Protein AF-A0AAW0G979-F1 (afdb_monomer)

Foldseek 3Di:
DPDDDDPPPPPPPPPPPPPPPQDAAQFFQCQQDPDRHPPHDFFDKGWHFPHNDPPGDIAIATFHDDPNGTGGDHD

Organism: NCBI:txid2478898

Structure (mmCIF, N/CA/C/O backbone):
data_AF-A0AAW0G979-F1
#
_entry.id   AF-A0AAW0G979-F1
#
loop_
_atom_site.group_PDB
_atom_site.id
_atom_site.type_symbol
_atom_site.label_atom_id
_atom_site.label_alt_id
_atom_site.label_comp_id
_atom_site.label_asym_id
_atom_site.label_entity_id
_atom_site.label_seq_id
_atom_site.pdbx_PDB_ins_code
_atom_site.Cartn_x
_atom_site.Cartn_y
_atom_site.Cartn_z
_atom_site.occupancy
_atom_site.B_iso_or_equiv
_atom_site.auth_seq_id
_atom_site.auth_comp_id
_atom_site.auth_asym_id
_atom_site.auth_atom_id
_atom_site.pdbx_PDB_model_num
ATOM 1 N N . MET A 1 1 ? 51.217 20.649 -34.832 1.00 41.38 1 MET A N 1
ATOM 2 C CA . MET A 1 1 ? 50.454 19.503 -34.290 1.00 41.38 1 MET A CA 1
ATOM 3 C C . MET A 1 1 ? 49.616 20.012 -33.122 1.00 41.38 1 MET A C 1
ATOM 5 O O . MET A 1 1 ? 50.146 20.200 -32.038 1.00 41.38 1 MET A O 1
ATOM 9 N N . ILE A 1 2 ? 48.351 20.371 -33.366 1.00 50.59 2 ILE A N 1
ATOM 10 C CA . ILE A 1 2 ? 47.419 20.866 -32.339 1.00 50.59 2 ILE A CA 1
ATOM 11 C C . ILE A 1 2 ? 46.769 19.625 -31.728 1.00 50.59 2 ILE A C 1
ATOM 13 O O . ILE A 1 2 ? 45.862 19.046 -32.321 1.00 50.59 2 ILE A O 1
ATOM 17 N N . SER A 1 3 ? 47.318 19.152 -30.608 1.00 51.78 3 SER A N 1
ATOM 18 C CA . SER A 1 3 ? 46.807 17.955 -29.940 1.00 51.78 3 SER A CA 1
ATOM 19 C C . SER A 1 3 ? 45.496 18.310 -29.242 1.00 51.78 3 SER A C 1
ATOM 21 O O . SER A 1 3 ? 45.462 19.147 -28.338 1.00 51.78 3 SER A O 1
ATOM 23 N N . PHE A 1 4 ? 44.407 17.751 -29.764 1.00 52.91 4 PHE A N 1
ATOM 24 C CA . PHE A 1 4 ? 43.036 18.064 -29.393 1.00 52.91 4 PHE A CA 1
ATOM 25 C C . PHE A 1 4 ? 42.795 17.799 -27.906 1.00 52.91 4 PHE A C 1
ATOM 27 O O . PHE A 1 4 ? 42.967 16.696 -27.391 1.00 52.91 4 PHE A O 1
ATOM 34 N N . ARG A 1 5 ? 42.359 18.861 -27.235 1.00 65.81 5 ARG A N 1
ATOM 35 C CA . ARG A 1 5 ? 41.808 18.863 -25.888 1.00 65.81 5 ARG A CA 1
ATOM 36 C C . ARG A 1 5 ? 40.561 17.997 -25.845 1.00 65.81 5 ARG A C 1
ATOM 38 O O . ARG A 1 5 ? 39.542 18.422 -26.374 1.00 65.81 5 ARG A O 1
ATOM 45 N N . ILE A 1 6 ? 40.595 16.859 -25.161 1.00 56.69 6 ILE A N 1
ATOM 46 C CA . ILE A 1 6 ? 39.360 16.243 -24.670 1.00 56.69 6 ILE 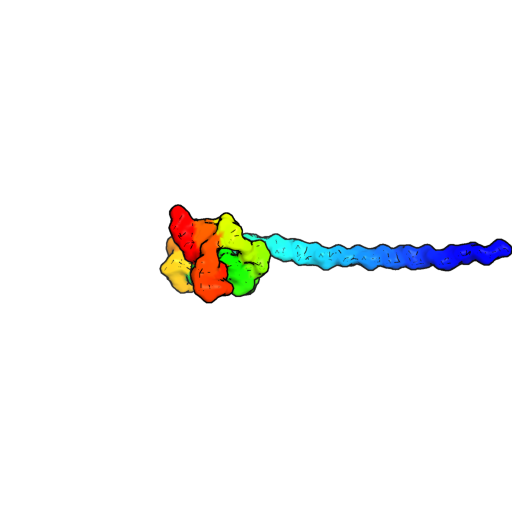A CA 1
ATOM 47 C C . ILE A 1 6 ? 39.621 15.685 -23.273 1.00 56.69 6 ILE A C 1
ATOM 49 O O . ILE A 1 6 ? 40.017 14.539 -23.086 1.00 56.69 6 ILE A O 1
ATOM 53 N N . VAL A 1 7 ? 39.429 16.550 -22.277 1.00 57.75 7 VAL A N 1
ATOM 54 C CA . VAL A 1 7 ? 39.262 16.140 -20.883 1.00 57.75 7 VAL A CA 1
ATOM 55 C C . VAL A 1 7 ? 37.904 15.441 -20.814 1.00 57.75 7 VAL A C 1
ATOM 57 O O . VAL A 1 7 ? 36.867 16.099 -20.763 1.00 57.75 7 VAL A O 1
ATOM 60 N N . PHE A 1 8 ? 37.892 14.111 -20.885 1.00 54.72 8 PHE A N 1
ATOM 61 C CA . PHE A 1 8 ? 36.685 13.317 -20.658 1.00 54.72 8 PHE A CA 1
ATOM 62 C C . PHE A 1 8 ? 36.365 13.326 -19.159 1.00 54.72 8 PHE A C 1
ATOM 64 O O . PHE A 1 8 ? 36.793 12.454 -18.406 1.00 54.72 8 PHE A O 1
ATOM 71 N N . VAL A 1 9 ? 35.620 14.337 -18.710 1.00 59.88 9 VAL A N 1
ATOM 72 C CA . VAL A 1 9 ? 34.975 14.308 -17.393 1.00 59.88 9 VAL A CA 1
ATOM 73 C C . VAL A 1 9 ? 33.754 13.402 -17.517 1.00 59.88 9 VAL A C 1
ATOM 75 O O . VAL A 1 9 ? 32.664 13.844 -17.873 1.00 59.88 9 VAL A O 1
ATOM 78 N N . ALA A 1 10 ? 33.942 12.107 -17.273 1.00 59.97 10 ALA A N 1
ATOM 79 C CA . ALA A 1 10 ? 32.832 11.184 -17.092 1.00 59.97 10 ALA A CA 1
ATOM 80 C C . ALA A 1 10 ? 32.176 11.492 -15.738 1.00 59.97 10 ALA A C 1
ATOM 82 O O . ALA A 1 10 ? 32.556 10.942 -14.706 1.00 59.97 10 ALA A O 1
ATOM 83 N N . ALA A 1 11 ? 31.218 12.420 -15.732 1.00 58.78 11 ALA A N 1
ATOM 84 C CA . ALA A 1 11 ? 30.313 12.606 -14.609 1.00 58.78 11 ALA A CA 1
ATOM 85 C C . ALA A 1 11 ? 29.456 11.338 -14.487 1.00 58.78 11 ALA A C 1
ATOM 87 O O . ALA A 1 11 ? 28.440 11.189 -15.165 1.00 58.78 11 ALA A O 1
ATOM 88 N N . MET A 1 12 ? 29.906 10.383 -13.671 1.00 58.59 12 MET A N 1
ATOM 89 C CA . MET A 1 12 ? 29.088 9.239 -13.297 1.00 58.59 12 MET A CA 1
ATOM 90 C C . MET A 1 12 ? 27.912 9.765 -12.474 1.00 58.59 12 MET A C 1
ATOM 92 O O . MET A 1 12 ? 28.060 10.118 -11.305 1.00 58.59 12 MET A O 1
ATOM 96 N N . LEU A 1 13 ? 26.747 9.854 -13.116 1.00 55.59 13 LEU A N 1
ATOM 97 C CA . LEU A 1 13 ? 25.466 9.995 -12.444 1.00 55.59 13 LEU A CA 1
ATOM 98 C C . LEU A 1 13 ? 25.307 8.795 -11.508 1.00 55.59 13 LEU A C 1
ATOM 100 O O . LEU A 1 13 ? 24.951 7.700 -11.939 1.00 55.59 13 LEU A O 1
ATOM 104 N N . VAL A 1 14 ? 25.585 9.002 -10.222 1.00 57.94 14 VAL A N 1
ATOM 105 C CA . VAL A 1 14 ? 25.099 8.119 -9.165 1.00 57.94 14 VAL A CA 1
ATOM 106 C C . VAL A 1 14 ? 23.586 8.296 -9.144 1.00 57.94 14 VAL A C 1
ATOM 108 O O . VAL A 1 14 ? 23.044 9.160 -8.458 1.00 57.94 14 VAL A O 1
ATOM 111 N N . VAL A 1 15 ? 22.894 7.498 -9.956 1.00 57.22 15 VAL A N 1
ATOM 112 C CA . VAL A 1 15 ? 21.479 7.222 -9.747 1.00 57.22 15 VAL A CA 1
ATOM 113 C C . VAL A 1 15 ? 21.439 6.427 -8.453 1.00 57.22 15 VAL A C 1
ATOM 115 O O . VAL A 1 15 ? 21.724 5.231 -8.423 1.00 57.22 15 VAL A O 1
ATOM 118 N N . GLY A 1 16 ? 21.204 7.135 -7.350 1.00 43.31 16 GLY A N 1
ATOM 119 C CA . GLY A 1 16 ? 20.932 6.533 -6.059 1.00 43.31 16 GLY A CA 1
ATOM 120 C C . GLY A 1 16 ? 19.668 5.702 -6.190 1.00 43.31 16 GLY A C 1
ATOM 121 O O . GLY A 1 16 ? 18.565 6.204 -5.992 1.00 43.31 16 GLY A O 1
ATOM 122 N N . GLN A 1 17 ? 19.823 4.431 -6.550 1.00 45.12 17 GLN A N 1
ATOM 123 C CA . GLN A 1 17 ? 18.771 3.446 -6.407 1.00 45.12 17 GLN A CA 1
ATOM 124 C C . GLN A 1 17 ? 18.613 3.213 -4.909 1.00 45.12 17 GLN A C 1
ATOM 126 O O . GLN A 1 17 ? 19.218 2.322 -4.313 1.00 45.12 17 GLN A O 1
ATOM 131 N N . ALA A 1 18 ? 17.817 4.082 -4.289 1.00 42.56 18 ALA A N 1
ATOM 132 C CA . ALA A 1 18 ? 17.220 3.842 -2.996 1.00 42.56 18 ALA A CA 1
ATOM 133 C C . ALA A 1 18 ? 16.282 2.641 -3.156 1.00 42.56 18 ALA A C 1
ATOM 135 O O . ALA A 1 18 ? 15.067 2.775 -3.266 1.00 42.56 18 ALA A O 1
ATOM 136 N N . HIS A 1 19 ? 16.856 1.440 -3.179 1.00 45.16 19 HIS A N 1
ATOM 137 C CA . HIS A 1 19 ? 16.157 0.248 -2.743 1.00 45.16 19 HIS A CA 1
ATOM 138 C C . HIS A 1 19 ? 15.992 0.395 -1.231 1.00 45.16 19 HIS A C 1
ATOM 140 O O . HIS A 1 19 ? 16.717 -0.203 -0.440 1.00 45.16 19 HIS A O 1
ATOM 146 N N . ALA A 1 20 ? 15.073 1.280 -0.835 1.00 43.66 20 ALA A N 1
ATOM 147 C CA . ALA A 1 20 ? 14.534 1.276 0.504 1.00 43.66 20 ALA A CA 1
ATOM 148 C C . ALA A 1 20 ? 14.027 -0.147 0.727 1.00 43.66 20 ALA A C 1
ATOM 150 O O . ALA A 1 20 ? 13.240 -0.659 -0.075 1.00 43.66 20 ALA A O 1
ATOM 151 N N . ALA A 1 21 ? 14.532 -0.809 1.770 1.00 44.66 21 ALA A N 1
ATOM 152 C CA . ALA A 1 21 ? 13.881 -1.986 2.322 1.00 44.66 21 ALA A CA 1
ATOM 153 C C . ALA A 1 21 ? 12.381 -1.697 2.308 1.00 44.66 21 ALA A C 1
ATOM 155 O O . ALA A 1 21 ? 12.001 -0.643 2.810 1.00 44.66 21 ALA A O 1
ATOM 156 N N . ALA A 1 22 ? 11.589 -2.529 1.626 1.00 54.78 22 ALA A N 1
ATOM 157 C CA . ALA A 1 22 ? 10.188 -2.244 1.337 1.00 54.78 22 ALA A CA 1
ATOM 158 C C . ALA A 1 22 ? 9.445 -1.962 2.650 1.00 54.78 22 ALA A C 1
ATOM 160 O O . ALA A 1 22 ? 9.008 -2.883 3.340 1.00 54.78 22 ALA A O 1
ATOM 161 N N . LEU A 1 23 ? 9.380 -0.684 3.023 1.00 68.00 23 LEU A N 1
ATOM 162 C CA . LEU A 1 23 ? 8.697 -0.203 4.205 1.00 68.00 23 LEU A CA 1
ATOM 163 C C . LEU A 1 23 ? 7.231 -0.503 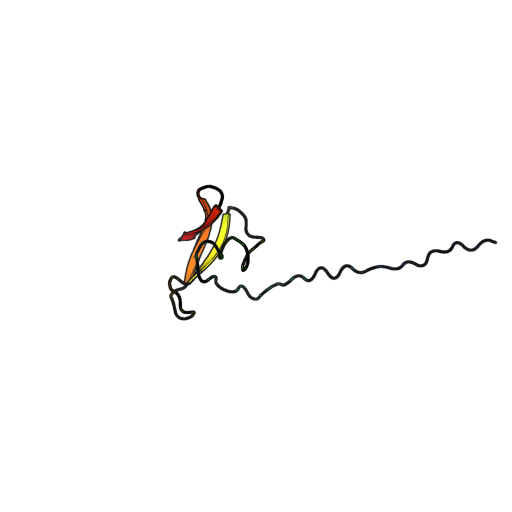3.940 1.00 68.00 23 LEU A C 1
ATOM 165 O O . LEU A 1 23 ? 6.641 0.026 2.995 1.00 68.00 23 LEU A O 1
ATOM 169 N N . ILE A 1 24 ? 6.668 -1.428 4.716 1.00 81.50 24 ILE A N 1
ATOM 170 C CA . ILE A 1 24 ? 5.245 -1.738 4.629 1.00 81.50 24 ILE A CA 1
ATOM 171 C C . ILE A 1 24 ? 4.506 -0.446 4.966 1.00 81.50 24 ILE A C 1
ATOM 173 O O . ILE A 1 24 ? 4.742 0.155 6.014 1.00 81.50 24 ILE A O 1
ATOM 177 N N . ALA A 1 25 ? 3.656 0.014 4.052 1.00 84.75 25 ALA A N 1
ATOM 178 C CA . ALA A 1 25 ? 2.965 1.277 4.240 1.00 84.75 25 ALA A CA 1
ATOM 179 C C . ALA A 1 25 ? 1.971 1.187 5.405 1.00 84.75 25 ALA A C 1
ATOM 181 O O . ALA A 1 25 ? 1.403 0.134 5.677 1.00 84.75 25 ALA A O 1
ATOM 182 N N . THR A 1 26 ? 1.715 2.300 6.081 1.00 87.25 26 THR A N 1
ATOM 183 C CA . THR A 1 26 ? 0.705 2.370 7.149 1.00 87.25 26 THR A CA 1
ATOM 184 C C . THR A 1 26 ? -0.717 2.536 6.610 1.00 87.25 26 THR A C 1
ATOM 186 O O . THR A 1 26 ? -1.679 2.370 7.354 1.00 87.25 26 THR A O 1
ATOM 189 N N . ASP A 1 27 ? -0.868 2.838 5.317 1.00 86.75 27 ASP A N 1
ATOM 190 C CA . ASP A 1 27 ? -2.156 3.026 4.655 1.00 86.75 27 ASP A CA 1
ATOM 191 C C . ASP A 1 27 ? -2.130 2.499 3.202 1.00 86.75 27 ASP A C 1
ATOM 193 O O . ASP A 1 27 ? -1.063 2.422 2.577 1.00 86.75 27 ASP A O 1
ATOM 197 N N . PRO A 1 28 ? -3.295 2.124 2.637 1.00 88.81 28 PRO A N 1
ATOM 198 C CA . PRO A 1 28 ? -3.374 1.492 1.321 1.00 88.81 28 PRO A CA 1
ATOM 199 C C . PRO A 1 28 ? -2.992 2.418 0.166 1.00 88.81 28 PRO A C 1
ATOM 201 O O . PRO A 1 28 ? -2.693 1.930 -0.922 1.00 88.81 28 PRO A O 1
ATOM 204 N N . VAL A 1 29 ? -3.004 3.738 0.353 1.00 89.19 29 VAL A N 1
ATOM 205 C CA . VAL A 1 29 ? -2.644 4.662 -0.719 1.00 89.19 29 VAL A CA 1
ATOM 206 C C . VAL A 1 29 ? -1.136 4.864 -0.776 1.00 89.19 29 VAL A C 1
ATOM 208 O O . VAL A 1 29 ? -0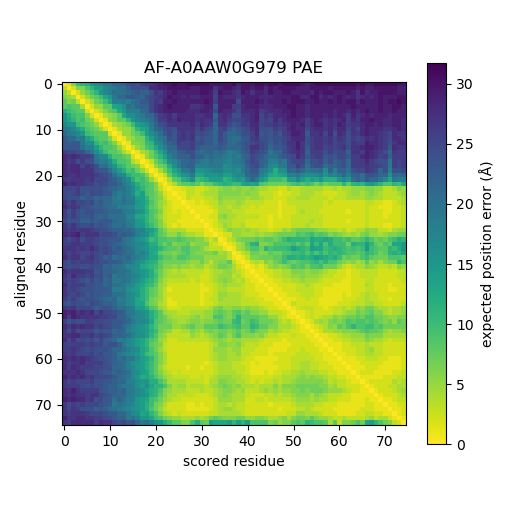.540 4.757 -1.848 1.00 89.19 29 VAL A O 1
ATOM 211 N N . SER A 1 30 ? -0.497 5.078 0.372 1.00 87.69 30 SER A N 1
ATOM 212 C CA . SER A 1 30 ? 0.963 5.161 0.469 1.00 87.69 30 SER A CA 1
ATOM 213 C C . SER A 1 30 ? 1.647 3.855 0.050 1.00 87.69 30 SER A C 1
ATOM 215 O O . SER A 1 30 ? 2.810 3.866 -0.335 1.00 87.69 30 SER A O 1
ATOM 217 N N . ALA A 1 31 ? 0.931 2.725 0.059 1.00 88.81 31 ALA A N 1
ATOM 218 C CA . ALA A 1 31 ? 1.422 1.451 -0.473 1.00 88.81 31 ALA A CA 1
ATOM 219 C C . ALA A 1 31 ? 1.628 1.451 -2.000 1.00 88.81 31 ALA A C 1
ATOM 221 O O . ALA A 1 31 ? 2.397 0.638 -2.518 1.00 88.81 31 ALA A O 1
ATOM 222 N N . CYS A 1 32 ? 0.932 2.343 -2.709 1.00 89.62 32 CYS A N 1
ATOM 223 C CA . CYS A 1 32 ? 0.911 2.439 -4.167 1.00 89.62 32 CYS A CA 1
ATOM 224 C C . CYS A 1 32 ? 1.432 3.777 -4.704 1.00 89.62 32 CYS A C 1
ATOM 226 O O . CYS A 1 32 ? 1.422 3.988 -5.915 1.00 89.62 32 CYS A O 1
ATOM 228 N N . GLY A 1 33 ? 1.853 4.686 -3.825 1.00 83.69 33 GLY A N 1
ATOM 229 C CA . GLY A 1 33 ? 2.334 6.010 -4.192 1.00 83.69 33 GLY A CA 1
ATOM 230 C C . GLY A 1 33 ? 3.398 6.539 -3.226 1.00 83.69 33 GLY A C 1
ATOM 231 O O . GLY A 1 33 ? 3.783 5.859 -2.273 1.00 83.69 33 GLY A O 1
ATOM 232 N N . PRO A 1 34 ? 3.914 7.754 -3.462 1.00 74.69 34 PRO A N 1
ATOM 233 C CA . PRO A 1 34 ? 4.843 8.397 -2.540 1.00 74.69 34 PRO A CA 1
ATOM 234 C C . PRO A 1 34 ? 4.188 8.612 -1.160 1.00 74.69 34 PRO A C 1
ATOM 236 O O . PRO A 1 34 ? 2.978 8.846 -1.105 1.00 74.69 34 PRO A O 1
ATOM 239 N N . PRO A 1 35 ? 4.958 8.581 -0.054 1.00 63.25 35 PRO A N 1
ATOM 240 C CA . PRO A 1 35 ? 6.426 8.551 0.011 1.00 63.25 35 PRO A CA 1
ATOM 241 C C . PRO A 1 35 ? 7.062 7.153 -0.065 1.00 63.25 35 PRO A C 1
ATOM 243 O O . PRO A 1 35 ? 8.257 7.063 -0.323 1.00 63.25 35 PRO A O 1
ATOM 246 N N . ASN A 1 36 ? 6.297 6.074 0.128 1.00 61.25 36 ASN A N 1
ATOM 247 C CA . ASN A 1 36 ? 6.878 4.735 0.284 1.00 61.25 36 ASN A CA 1
ATOM 248 C C . ASN A 1 36 ? 7.092 4.005 -1.046 1.00 61.25 36 ASN A C 1
ATOM 250 O O . ASN A 1 36 ? 8.014 3.206 -1.141 1.00 61.25 36 ASN A O 1
ATOM 254 N N . ASN A 1 37 ? 6.278 4.289 -2.070 1.00 68.50 37 ASN A N 1
ATOM 255 C CA . ASN A 1 37 ? 6.290 3.545 -3.330 1.00 68.50 37 ASN A CA 1
ATOM 256 C C . ASN A 1 37 ? 5.954 4.430 -4.544 1.00 68.50 37 ASN A C 1
ATOM 258 O O . ASN A 1 37 ? 5.036 4.161 -5.316 1.00 68.50 37 ASN A O 1
ATOM 262 N N . GLY A 1 38 ? 6.734 5.496 -4.751 1.00 65.62 38 GLY A N 1
ATOM 263 C CA . GLY A 1 38 ? 6.539 6.441 -5.864 1.00 65.62 38 GLY A CA 1
ATOM 264 C C . GLY A 1 38 ? 6.654 5.848 -7.281 1.00 65.62 38 GLY A C 1
ATOM 265 O O . GLY A 1 38 ? 6.221 6.492 -8.229 1.00 65.62 38 GLY A O 1
ATOM 266 N N . ASN A 1 39 ? 7.191 4.630 -7.425 1.00 73.25 39 ASN A N 1
ATOM 267 C CA . ASN A 1 39 ? 7.348 3.934 -8.713 1.00 73.25 39 ASN A CA 1
ATOM 268 C C . ASN A 1 39 ? 6.254 2.883 -8.988 1.00 73.25 39 ASN A C 1
ATOM 270 O O . ASN A 1 39 ? 6.290 2.207 -10.021 1.00 73.25 39 ASN A O 1
ATOM 274 N N . HIS A 1 40 ? 5.305 2.698 -8.066 1.00 77.31 40 HIS A N 1
ATOM 275 C CA . HIS A 1 40 ? 4.210 1.753 -8.268 1.00 77.31 40 HIS A CA 1
ATOM 276 C C . HIS A 1 40 ? 3.219 2.295 -9.304 1.00 77.31 40 HIS A C 1
ATOM 278 O O . HIS A 1 40 ? 2.915 3.484 -9.360 1.00 77.31 40 HIS A O 1
ATOM 284 N N . HIS A 1 41 ? 2.724 1.395 -10.144 1.00 83.31 41 HIS A N 1
ATOM 285 C CA . HIS A 1 41 ? 1.759 1.662 -11.207 1.00 83.31 41 HIS A CA 1
ATOM 286 C C . HIS A 1 41 ? 0.559 0.717 -11.071 1.00 83.31 41 HIS A C 1
ATOM 288 O O . HIS A 1 41 ? 0.542 -0.183 -10.228 1.00 83.31 41 HIS A O 1
ATOM 294 N N . LEU A 1 42 ? -0.478 0.921 -11.885 1.00 87.44 42 LEU A N 1
ATOM 295 C CA . LEU A 1 42 ? -1.651 0.045 -11.888 1.00 87.44 42 LEU A CA 1
ATOM 296 C C . LEU A 1 42 ? -1.230 -1.416 -12.125 1.00 87.44 42 LEU A C 1
ATOM 298 O O . LEU A 1 42 ? -0.466 -1.698 -13.043 1.00 87.44 42 LEU A O 1
ATOM 302 N N . GLY A 1 43 ? -1.706 -2.331 -11.279 1.00 87.38 43 GLY A N 1
ATOM 303 C CA . GLY A 1 43 ? -1.314 -3.743 -11.299 1.00 87.38 43 GLY A CA 1
ATOM 304 C C . GLY A 1 43 ? -0.074 -4.085 -10.462 1.00 87.38 43 GLY A C 1
ATOM 305 O O . GLY A 1 43 ? 0.199 -5.264 -10.253 1.00 87.38 43 GLY A O 1
ATOM 306 N N . SER A 1 44 ? 0.659 -3.098 -9.932 1.00 89.25 44 SER A N 1
ATOM 307 C CA . SER A 1 44 ? 1.773 -3.364 -9.012 1.00 89.25 44 SER A CA 1
ATOM 308 C C . SER A 1 44 ? 1.276 -4.049 -7.738 1.00 89.25 44 SER A C 1
ATOM 310 O O . SER A 1 44 ? 0.215 -3.706 -7.212 1.00 89.25 44 SER A O 1
ATOM 312 N N . SER A 1 45 ? 2.048 -5.002 -7.217 1.00 89.62 45 SER A N 1
ATOM 313 C CA . SER A 1 45 ? 1.768 -5.585 -5.905 1.00 89.62 45 SER A CA 1
ATOM 314 C C . SER A 1 45 ? 1.964 -4.536 -4.810 1.00 89.62 45 SER A C 1
ATOM 316 O O . SER A 1 45 ? 2.773 -3.622 -4.944 1.00 89.62 45 SER A O 1
ATOM 318 N N . CYS A 1 46 ? 1.205 -4.630 -3.726 1.00 90.25 46 CYS A N 1
ATOM 319 C CA . CYS A 1 46 ? 1.278 -3.677 -2.623 1.00 90.25 46 CYS A CA 1
ATOM 320 C C . CYS A 1 46 ? 1.065 -4.371 -1.283 1.00 90.25 46 CYS A C 1
ATOM 322 O O . CYS A 1 46 ? 0.436 -5.430 -1.207 1.00 90.25 46 CYS A O 1
ATOM 324 N N . LYS A 1 47 ? 1.614 -3.767 -0.225 1.00 90.31 47 LYS A N 1
ATOM 325 C CA . LYS A 1 47 ? 1.437 -4.208 1.158 1.00 90.31 47 LYS A CA 1
ATOM 326 C C . LYS A 1 47 ? 1.245 -3.011 2.079 1.00 90.31 47 LYS A C 1
ATOM 328 O O . LYS A 1 47 ? 1.962 -2.021 1.942 1.00 90.31 47 LYS A O 1
ATOM 333 N N . TYR A 1 48 ? 0.314 -3.125 3.020 1.00 89.69 48 TYR A N 1
ATOM 334 C CA . TYR A 1 48 ? 0.096 -2.117 4.054 1.00 89.69 48 TYR A CA 1
ATOM 335 C C . TYR A 1 48 ? -0.370 -2.738 5.374 1.00 89.69 48 TYR A C 1
ATOM 337 O O . TYR A 1 48 ? -0.935 -3.831 5.386 1.00 89.69 48 TYR A O 1
ATOM 345 N N . TYR A 1 49 ? -0.147 -2.051 6.488 1.00 90.94 49 TYR A N 1
ATOM 346 C CA . TYR A 1 49 ? -0.671 -2.436 7.794 1.00 90.94 49 TYR A CA 1
ATOM 347 C C . TYR A 1 49 ? -2.171 -2.132 7.887 1.00 90.94 49 TYR A C 1
ATOM 349 O O . TYR A 1 49 ? -2.616 -1.038 7.558 1.00 90.94 49 TYR A O 1
ATOM 357 N N . SER A 1 50 ? -2.979 -3.069 8.390 1.00 87.88 50 SER A N 1
ATOM 358 C CA . SER A 1 50 ? -4.422 -2.862 8.597 1.00 87.88 50 SER A CA 1
ATOM 359 C C . SER A 1 50 ? -4.756 -1.983 9.810 1.00 87.88 50 SER A C 1
ATOM 361 O O . SER A 1 50 ? -5.915 -1.912 10.213 1.00 87.88 50 SER A O 1
ATOM 363 N N . GLY A 1 51 ? -3.750 -1.380 10.440 1.00 83.75 51 GLY A N 1
ATOM 364 C CA . GLY A 1 51 ? -3.865 -0.599 11.661 1.00 83.75 51 GLY A CA 1
ATOM 365 C C . GLY A 1 51 ? -2.637 0.295 11.862 1.00 83.75 51 GLY A C 1
ATOM 366 O O . GLY A 1 51 ? -1.656 0.167 11.133 1.00 83.75 51 GLY A O 1
ATOM 367 N N . PRO A 1 52 ? -2.678 1.208 12.845 1.00 81.00 52 PRO A N 1
ATOM 368 C CA . PRO A 1 52 ? -1.671 2.259 13.009 1.00 81.00 52 PRO A CA 1
ATOM 369 C C . PRO A 1 52 ? -0.334 1.777 13.592 1.00 81.00 52 PRO A C 1
ATOM 371 O O . PRO A 1 52 ? 0.606 2.559 13.661 1.00 81.00 52 PRO A O 1
ATOM 374 N N . SER A 1 53 ? -0.254 0.530 14.063 1.00 80.31 53 SER A N 1
ATOM 375 C CA . SER A 1 53 ? 0.9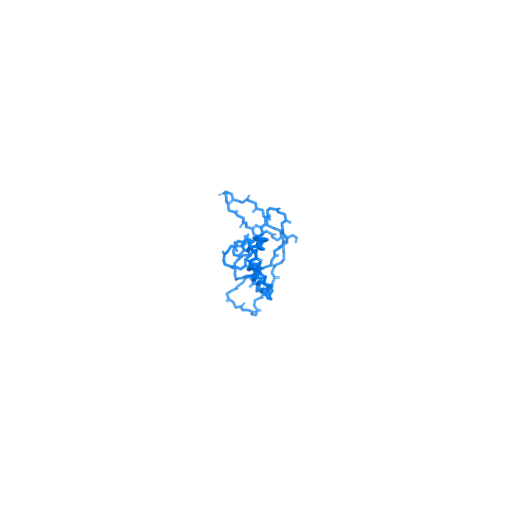63 -0.041 14.651 1.00 80.31 53 SER A CA 1
ATOM 376 C C . SER A 1 53 ? 1.664 -0.973 13.667 1.00 80.31 53 SER A C 1
ATOM 378 O O . SER A 1 53 ? 0.991 -1.729 12.9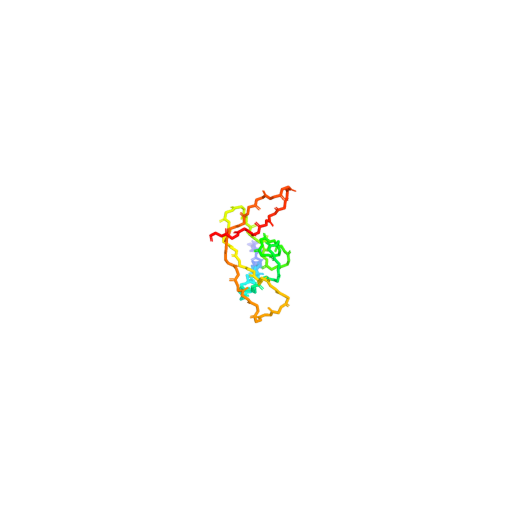70 1.00 80.31 53 SER A O 1
ATOM 380 N N . ASP A 1 54 ? 2.994 -1.027 13.704 1.00 75.44 54 ASP A N 1
ATOM 381 C CA . ASP A 1 54 ? 3.813 -1.985 12.939 1.00 75.44 54 ASP A CA 1
ATOM 382 C C . ASP A 1 54 ? 3.601 -3.451 13.363 1.00 75.44 54 ASP A C 1
ATOM 384 O O . ASP A 1 54 ? 4.048 -4.380 12.698 1.00 75.44 54 ASP A O 1
ATOM 388 N N . SER A 1 55 ? 2.895 -3.669 14.477 1.00 84.75 55 SER A N 1
ATOM 389 C CA . SER A 1 55 ? 2.415 -4.987 14.915 1.00 84.75 55 SER A CA 1
ATOM 390 C C . SER A 1 55 ? 1.050 -5.369 14.330 1.00 84.75 55 SER A C 1
ATOM 392 O O . SER A 1 55 ? 0.563 -6.478 14.556 1.00 84.75 55 SER A O 1
ATOM 394 N N . SER A 1 56 ? 0.411 -4.464 13.583 1.00 88.12 56 SER A N 1
ATOM 395 C CA . SER A 1 56 ? -0.875 -4.736 12.945 1.00 88.12 56 SER A CA 1
ATOM 396 C C . SER A 1 56 ? -0.712 -5.773 11.828 1.00 88.12 56 SER A C 1
ATOM 398 O O . SER A 1 56 ? 0.355 -5.877 11.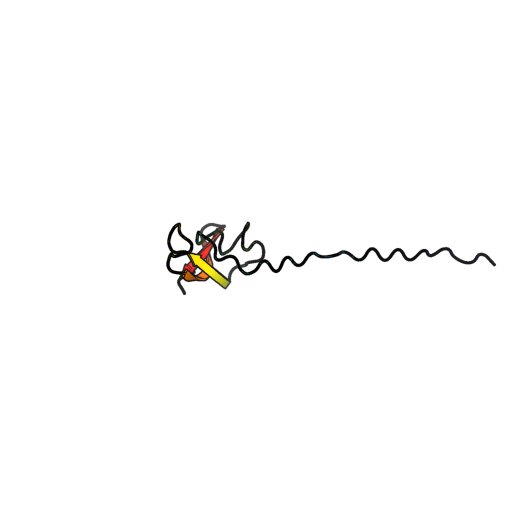220 1.00 88.12 56 SER A O 1
ATOM 400 N N . PRO A 1 57 ? -1.777 -6.516 11.489 1.00 90.81 57 PRO A N 1
ATOM 401 C CA . PRO A 1 57 ? -1.757 -7.416 10.346 1.00 90.81 57 PRO A CA 1
ATOM 402 C C . PRO A 1 57 ? -1.338 -6.704 9.056 1.00 90.81 57 PRO A C 1
ATOM 404 O O . PRO A 1 57 ? -1.790 -5.597 8.762 1.00 90.81 57 PRO A O 1
ATOM 407 N N . VAL A 1 58 ? -0.508 -7.369 8.256 1.00 91.50 58 VAL A N 1
ATOM 408 C CA . VAL A 1 58 ? -0.123 -6.888 6.927 1.00 91.50 58 VAL A CA 1
ATOM 409 C C . VAL A 1 58 ? -1.138 -7.393 5.910 1.00 91.50 58 VAL A C 1
ATOM 411 O O . VAL A 1 58 ? -1.359 -8.595 5.770 1.00 91.50 58 VAL A O 1
ATOM 414 N N . VAL A 1 59 ? -1.738 -6.474 5.167 1.00 91.69 59 VAL A N 1
ATOM 415 C CA . VAL A 1 59 ? -2.597 -6.767 4.024 1.00 91.69 59 VAL A CA 1
ATOM 416 C C . VAL A 1 59 ? -1.754 -6.702 2.761 1.00 91.69 59 VAL A C 1
ATOM 418 O O . VAL A 1 59 ? -1.057 -5.718 2.533 1.00 91.69 59 VAL A O 1
ATOM 421 N N . SER A 1 60 ? -1.827 -7.750 1.943 1.00 91.69 60 SER A N 1
ATOM 422 C CA . SER A 1 60 ? -1.221 -7.797 0.612 1.00 91.69 60 SER A CA 1
ATOM 423 C C . SER A 1 60 ? -2.297 -7.638 -0.455 1.00 91.69 60 SER A C 1
ATOM 425 O O . SER A 1 60 ? -3.445 -8.039 -0.252 1.00 91.69 60 SER A O 1
ATOM 427 N N . GLY A 1 61 ? -1.930 -7.064 -1.594 1.00 93.06 61 GLY A N 1
ATOM 428 C CA . GLY A 1 61 ? -2.887 -6.797 -2.652 1.00 93.06 61 GLY A CA 1
ATOM 429 C C . GLY A 1 61 ? -2.275 -6.243 -3.927 1.00 93.06 61 GLY A C 1
ATOM 430 O O . GLY A 1 61 ? -1.080 -6.416 -4.191 1.00 93.06 61 GLY A O 1
ATOM 431 N N . THR A 1 62 ? -3.111 -5.550 -4.695 1.00 92.75 62 THR A N 1
ATOM 432 C CA . THR A 1 62 ? -2.747 -4.942 -5.976 1.00 92.75 62 THR A CA 1
ATOM 433 C C . THR A 1 62 ? -3.179 -3.480 -6.029 1.00 92.75 62 THR A C 1
ATOM 435 O O . THR A 1 62 ? -4.259 -3.117 -5.565 1.00 92.75 62 THR A O 1
ATOM 438 N N . CYS A 1 63 ? -2.337 -2.629 -6.607 1.00 92.56 63 CYS A N 1
ATOM 439 C CA . CYS A 1 63 ? -2.648 -1.228 -6.847 1.00 92.56 63 CYS A CA 1
ATOM 440 C C . CYS A 1 63 ? -3.661 -1.091 -7.984 1.00 92.56 63 CYS A C 1
ATOM 442 O O . CYS A 1 63 ? -3.368 -1.440 -9.130 1.00 92.56 63 CYS A O 1
ATOM 444 N N . ILE A 1 64 ? -4.828 -0.525 -7.688 1.00 92.94 64 ILE A N 1
ATOM 445 C CA . ILE A 1 64 ? -5.839 -0.166 -8.687 1.00 92.94 64 ILE A CA 1
ATOM 446 C C . ILE A 1 64 ? -6.083 1.341 -8.669 1.00 92.94 64 ILE A C 1
ATOM 448 O O . ILE A 1 64 ? -5.890 1.999 -7.649 1.00 92.94 64 ILE A O 1
ATOM 452 N N . ASN A 1 65 ? -6.514 1.904 -9.797 1.00 90.69 65 ASN A N 1
ATOM 453 C CA . ASN A 1 65 ? -6.885 3.313 -9.853 1.00 90.69 65 ASN A CA 1
ATOM 454 C C . ASN A 1 65 ? -8.318 3.488 -9.334 1.00 90.69 65 ASN A C 1
ATOM 456 O O . ASN A 1 65 ? -9.269 2.999 -9.943 1.00 90.69 65 ASN A O 1
ATOM 460 N N . GLN A 1 66 ? -8.459 4.185 -8.210 1.00 89.50 66 GLN A N 1
ATOM 461 C CA . GLN A 1 66 ? -9.735 4.612 -7.655 1.00 89.50 66 GLN A CA 1
ATOM 462 C C . GLN A 1 66 ? -9.807 6.135 -7.737 1.00 89.50 66 GLN A C 1
ATOM 464 O O . GLN A 1 66 ? -9.133 6.843 -6.990 1.00 89.50 66 GLN A O 1
ATOM 469 N N . ASN A 1 67 ? -10.632 6.642 -8.653 1.00 87.94 67 ASN A N 1
ATOM 470 C CA . ASN A 1 67 ? -10.884 8.077 -8.806 1.00 87.94 67 ASN A CA 1
ATOM 471 C C . ASN A 1 67 ? -9.608 8.927 -9.020 1.00 87.94 67 ASN A C 1
ATOM 4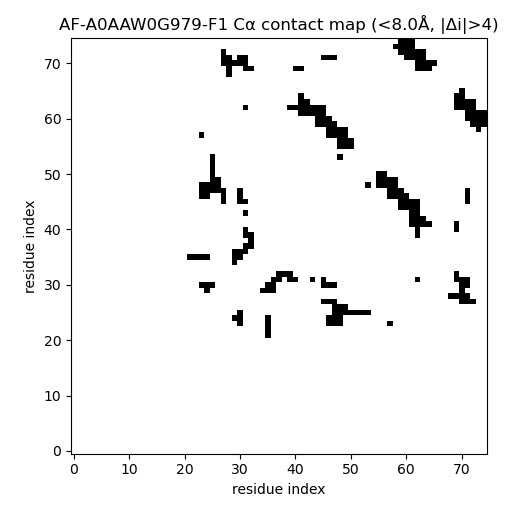73 O O . ASN A 1 67 ? -9.432 9.978 -8.408 1.00 87.94 67 ASN A O 1
ATOM 477 N N . GLY A 1 68 ? -8.681 8.454 -9.857 1.00 85.94 68 GLY A N 1
ATOM 478 C CA . GLY A 1 68 ? -7.435 9.158 -10.179 1.00 85.94 68 GLY A CA 1
ATOM 479 C C . GLY A 1 68 ? -6.288 8.921 -9.191 1.00 85.94 68 GLY A C 1
ATOM 480 O O . GLY A 1 68 ? -5.198 9.449 -9.403 1.00 85.94 68 GLY A O 1
ATOM 481 N N . ARG A 1 69 ? -6.492 8.115 -8.141 1.00 88.12 69 ARG A N 1
ATOM 482 C CA . ARG A 1 69 ? -5.476 7.783 -7.135 1.00 88.12 69 ARG A CA 1
ATOM 483 C C . ARG A 1 69 ? -5.229 6.276 -7.108 1.00 88.12 69 ARG A C 1
ATOM 485 O O . ARG A 1 69 ? -6.176 5.494 -7.124 1.00 88.12 69 ARG A O 1
ATOM 492 N N . LEU A 1 70 ? -3.962 5.859 -7.091 1.00 90.75 70 LEU A N 1
ATOM 493 C CA . LEU A 1 70 ? -3.627 4.444 -6.927 1.00 90.75 70 LEU A CA 1
ATOM 494 C C . LEU A 1 70 ? -3.841 4.032 -5.469 1.00 90.75 70 LEU A C 1
ATOM 496 O O . LEU A 1 70 ? -3.241 4.612 -4.565 1.00 90.75 70 LEU A O 1
ATOM 500 N N . THR A 1 71 ? -4.671 3.016 -5.262 1.00 91.38 71 THR A N 1
ATOM 501 C CA . THR A 1 71 ? -5.009 2.466 -3.949 1.00 91.38 71 THR A CA 1
ATOM 502 C C . THR A 1 71 ? -4.758 0.966 -3.950 1.00 91.38 71 THR A C 1
ATOM 504 O O . THR A 1 71 ? -5.137 0.263 -4.890 1.00 91.38 71 THR A O 1
ATOM 507 N N . CYS A 1 72 ? -4.141 0.465 -2.885 1.00 92.31 72 CYS A N 1
ATOM 508 C CA . CYS A 1 72 ? -3.967 -0.959 -2.656 1.00 92.31 72 CYS A CA 1
ATOM 509 C C . CYS A 1 72 ? -5.300 -1.605 -2.272 1.00 92.31 72 CYS A C 1
ATOM 511 O O . CYS A 1 72 ? -5.892 -1.246 -1.253 1.00 92.31 72 CYS A O 1
ATOM 513 N N . VAL A 1 73 ? -5.759 -2.579 -3.056 1.00 92.69 73 VAL A N 1
ATOM 514 C CA . VAL A 1 73 ? -6.912 -3.420 -2.709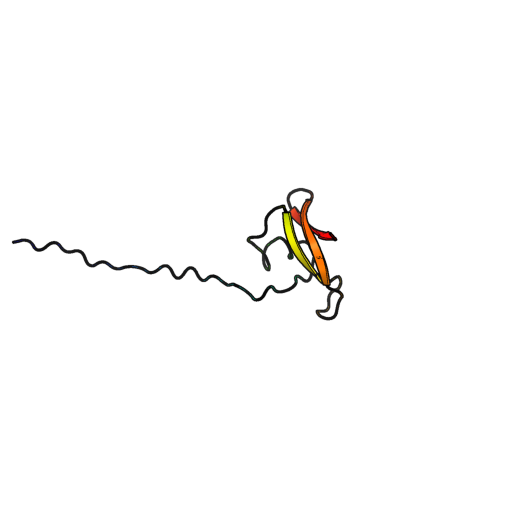 1.00 92.69 73 VAL A CA 1
ATOM 515 C C . VAL A 1 73 ? -6.459 -4.834 -2.402 1.00 92.69 73 VAL A C 1
ATOM 517 O O . VAL A 1 73 ? -5.597 -5.365 -3.100 1.00 92.69 73 VAL A O 1
ATOM 520 N N . ARG A 1 74 ? -7.036 -5.433 -1.352 1.00 88.31 74 ARG A N 1
ATOM 521 C CA . ARG A 1 74 ? -6.751 -6.818 -0.958 1.00 88.31 74 ARG A CA 1
ATO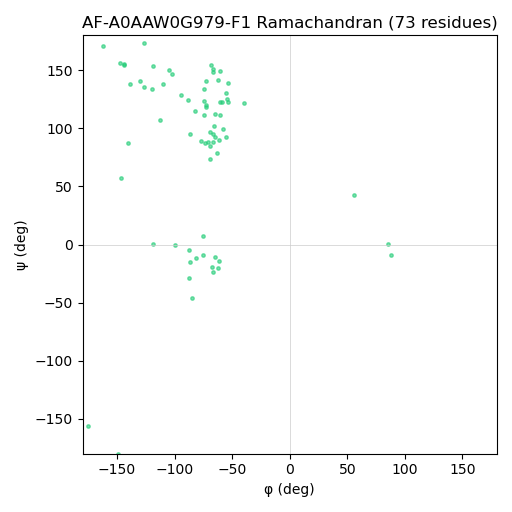M 522 C C . ARG A 1 74 ? -6.987 -7.746 -2.155 1.00 88.31 74 ARG A C 1
ATOM 524 O O . ARG A 1 74 ? -8.069 -7.707 -2.740 1.00 88.31 74 ARG A O 1
ATOM 531 N N . GLY A 1 75 ? -5.961 -8.526 -2.487 1.00 75.75 75 GLY A N 1
ATOM 532 C CA . GLY A 1 75 ? -6.005 -9.594 -3.489 1.00 75.75 75 GLY A CA 1
ATOM 533 C C . GLY A 1 75 ? -6.311 -10.943 -2.866 1.00 75.75 75 GLY A C 1
ATOM 534 O O . GLY A 1 75 ? -6.076 -11.087 -1.642 1.00 75.75 75 GLY A O 1
#

Mean predicted aligned error: 12.57 Å

Nearest PDB structures (foldseek):
  3v8e-assembly5_E  TM=5.937E-01  e=4.122E+00  Saccharomyces cerevisiae S288C
  8hyn-assembly1_A  TM=3.982E-01  e=3.137E+00  Riemerella anatipestifer Yb2

Radius of gyration: 20.44 Å; Cα contacts (8 Å, |Δi|>4): 125; chains: 1; bounding box: 61×30×49 Å

Secondary structure (DSSP, 8-state):
------------------------BSSTTTTTSTTT-TT--TT-EEEEESSSSTTSPEEEEEEEEETTEEEEEE-

Sequence (75 aa):
MISFRIVFVAAMLVVGQAHAAALIATDPVSACGPPNNGNHHLGSSCKYYSGPSDSSPVVSGTCINQNGRLTCVRG

pLDDT: mean 75.58, std 16.67, range [41.38, 93.06]

Solvent-accessible surface area (backbone atoms only — not comparable to full-atom values): 4577 Å² total; per-residue (Å²): 136,86,78,80,87,72,85,81,78,78,78,76,78,77,75,77,76,77,76,62,75,83,64,68,17,66,38,42,41,36,25,21,23,63,90,72,24,68,82,46,51,80,70,32,74,26,40,17,26,80,36,96,47,94,86,35,61,74,45,51,24,31,14,39,75,57,95,91,37,46,31,39,41,80,106